Protein AF-A0AAW2PYQ6-F1 (afdb_monomer_lite)

Organism: Sesamum radiatum (NCBI:txid300843)

Secondary structure (DSSP, 8-state):
-------HHHHHHHTTTTSHHHHHHHHHHHTS-S-THHHHHHHHHHHHHHHHHTTT--HHHHHHHHHHHHHHHHTTS---HHHHHHHHHHHHHHHHHTT--S-SS--

Radius of gyration: 21.38 Å; chains: 1; bounding box: 48×36×60 Å

Sequence (107 aa):
MHRDKFDILNWWKVNTLRFPILSKMARDVLAVPVSTVASESAFSTGGRVLDAFRSSLSPKIVQALICTQDWLRKDSKPISIEEDLSELEVVEKELTKLGVDSTIIDI

InterPro domains:
  IPR008906 HAT, C-terminal dimerisation domain [PF05699] (4-72)
  IPR012337 Ribonuclease 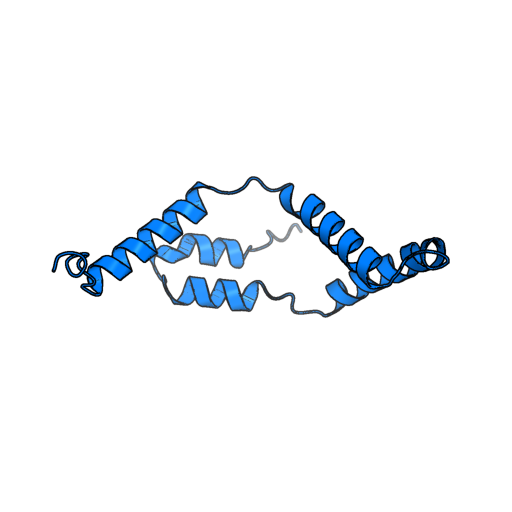H-like superfamily [SSF53098] (2-74)

Foldseek 3Di:
DDDPDDDPLVVLVVCCVVPVPVSVVCCVVVVDPPDCVVVVVLVVVLVVVCVVVVVPDDPVVSVVVSVVVVVVVVPPDPDPVVVVVVVVVVVVVVVVVVPPDVPPPDD

pLDDT: mean 72.36, std 13.89, range [39.0, 93.69]

Structure (mmCIF, N/CA/C/O backbone):
data_AF-A0AAW2PYQ6-F1
#
_entry.id   AF-A0AAW2PYQ6-F1
#
loop_
_atom_site.group_PDB
_atom_site.id
_atom_site.type_symbol
_atom_site.label_atom_id
_atom_site.label_alt_id
_atom_site.label_comp_id
_atom_site.label_asym_id
_atom_site.label_entity_id
_atom_site.label_seq_id
_atom_site.pdbx_PDB_ins_code
_atom_site.Cartn_x
_atom_site.Cartn_y
_atom_site.Cartn_z
_atom_site.occupancy
_atom_site.B_iso_or_equiv
_atom_site.auth_seq_id
_atom_site.auth_comp_id
_atom_site.auth_asym_id
_atom_site.auth_atom_id
_atom_site.pdbx_PDB_model_num
ATOM 1 N N . MET A 1 1 ? -25.843 -12.090 -14.743 1.00 39.00 1 MET A N 1
ATOM 2 C CA . MET A 1 1 ? -25.640 -12.212 -13.284 1.00 39.00 1 MET A CA 1
ATOM 3 C C . MET A 1 1 ? -24.426 -11.367 -12.901 1.00 39.00 1 MET A C 1
ATOM 5 O O . MET A 1 1 ? -23.300 -11.834 -13.023 1.00 39.00 1 MET A O 1
ATOM 9 N N . HIS A 1 2 ? -24.633 -10.086 -12.581 1.00 53.28 2 HIS A N 1
ATOM 10 C CA . HIS A 1 2 ? -23.571 -9.222 -12.055 1.00 53.28 2 HIS A CA 1
ATOM 11 C C . HIS A 1 2 ? -23.299 -9.676 -10.618 1.00 53.28 2 HIS A C 1
ATOM 13 O O . HIS A 1 2 ? -24.181 -9.591 -9.772 1.00 53.28 2 HIS A O 1
ATOM 19 N N . ARG A 1 3 ? -22.125 -10.257 -10.367 1.00 59.25 3 ARG A N 1
ATOM 20 C CA . ARG A 1 3 ? -21.646 -10.457 -9.000 1.00 59.25 3 ARG A CA 1
ATOM 21 C C . ARG A 1 3 ? -21.124 -9.107 -8.544 1.00 59.25 3 ARG A C 1
ATOM 23 O O . ARG A 1 3 ? -20.106 -8.668 -9.078 1.00 59.25 3 ARG A O 1
ATOM 30 N N . ASP A 1 4 ? -21.817 -8.467 -7.610 1.00 71.12 4 ASP A N 1
ATOM 31 C CA . ASP A 1 4 ? -21.256 -7.343 -6.870 1.00 71.12 4 ASP A CA 1
ATOM 32 C C . ASP A 1 4 ? -19.905 -7.799 -6.313 1.00 71.12 4 ASP A C 1
ATOM 34 O O . ASP A 1 4 ? -19.814 -8.748 -5.528 1.00 71.12 4 ASP A O 1
ATOM 38 N N . LYS A 1 5 ? -18.823 -7.221 -6.842 1.00 81.50 5 LYS A N 1
ATOM 39 C CA . LYS A 1 5 ? -17.471 -7.582 -6.426 1.00 81.50 5 LYS A CA 1
ATOM 40 C C . LYS A 1 5 ? -17.279 -7.037 -5.022 1.00 81.50 5 LYS A C 1
ATOM 42 O O . LYS A 1 5 ? -17.177 -5.831 -4.833 1.00 81.50 5 LYS A O 1
ATOM 47 N N . PHE A 1 6 ? -17.232 -7.938 -4.050 1.00 87.38 6 PHE A N 1
ATOM 48 C CA . PHE A 1 6 ? -16.856 -7.586 -2.694 1.00 87.38 6 PHE A CA 1
ATOM 49 C C . PHE A 1 6 ? -15.407 -7.083 -2.676 1.00 87.38 6 PHE A C 1
ATOM 51 O O . PHE A 1 6 ? -14.481 -7.826 -3.005 1.00 87.38 6 PHE A O 1
ATOM 58 N N . ASP A 1 7 ? -15.225 -5.816 -2.308 1.00 88.88 7 ASP A N 1
ATOM 59 C CA . ASP A 1 7 ? -13.911 -5.212 -2.117 1.00 88.88 7 ASP A CA 1
ATOM 60 C C . ASP A 1 7 ? -13.447 -5.447 -0.674 1.00 88.88 7 ASP A C 1
ATOM 62 O O . ASP A 1 7 ? -13.801 -4.716 0.254 1.00 88.88 7 ASP A O 1
ATOM 66 N N . ILE A 1 8 ? -12.659 -6.509 -0.494 1.00 89.88 8 ILE A N 1
ATOM 67 C CA . ILE A 1 8 ? -12.104 -6.899 0.806 1.00 89.88 8 ILE A CA 1
ATOM 68 C C . ILE A 1 8 ? -11.188 -5.819 1.398 1.00 89.88 8 ILE A C 1
ATOM 70 O O . ILE A 1 8 ? -11.179 -5.637 2.616 1.00 89.88 8 ILE A O 1
ATOM 74 N N . LEU A 1 9 ? -10.445 -5.076 0.569 1.00 89.19 9 LEU A N 1
ATOM 75 C CA . LEU A 1 9 ? -9.552 -4.019 1.051 1.00 89.19 9 LEU A CA 1
ATOM 76 C C . LEU A 1 9 ? -10.367 -2.830 1.559 1.00 89.19 9 LEU A C 1
ATOM 78 O O . LEU A 1 9 ? -10.081 -2.300 2.633 1.00 89.19 9 LEU A O 1
ATOM 82 N N . ASN A 1 10 ? -11.430 -2.462 0.841 1.00 89.75 10 ASN A N 1
ATOM 83 C CA . ASN A 1 10 ? -12.347 -1.421 1.292 1.00 89.75 10 ASN A CA 1
ATOM 84 C C . ASN A 1 10 ? -13.099 -1.825 2.572 1.00 89.75 10 ASN A C 1
ATOM 86 O O . ASN A 1 10 ? -13.322 -0.991 3.447 1.00 89.75 10 ASN A O 1
ATOM 90 N N . TRP A 1 11 ? -13.440 -3.107 2.730 1.00 92.56 11 TRP A N 1
ATOM 91 C CA . TRP A 1 11 ? -14.047 -3.601 3.968 1.00 92.56 11 TRP A CA 1
ATOM 92 C C . TRP A 1 11 ? -13.113 -3.415 5.173 1.00 92.56 11 TRP A C 1
ATOM 94 O O . TRP A 1 11 ? -13.510 -2.830 6.181 1.00 92.56 11 TRP A O 1
ATOM 104 N N . TRP A 1 12 ? -11.844 -3.827 5.054 1.00 93.69 12 TRP A N 1
ATOM 105 C CA . TRP A 1 12 ? -10.849 -3.618 6.115 1.00 93.69 12 TRP A CA 1
ATOM 106 C C . TRP A 1 12 ? -10.597 -2.139 6.404 1.00 93.69 12 TRP A C 1
ATOM 108 O O . TRP A 1 12 ? -10.432 -1.776 7.569 1.00 93.69 12 TRP A O 1
ATOM 118 N N . LYS A 1 13 ? -10.640 -1.286 5.373 1.00 87.88 13 LYS A N 1
ATOM 119 C CA . LYS A 1 13 ? -10.527 0.169 5.515 1.00 87.88 13 LYS A CA 1
ATOM 120 C C . LYS A 1 13 ? -11.627 0.730 6.419 1.00 87.88 13 LYS A C 1
ATOM 122 O O . LYS A 1 13 ? -11.312 1.363 7.426 1.00 87.88 13 LYS A O 1
ATOM 127 N N . VAL A 1 14 ? -12.895 0.436 6.121 1.00 93.19 14 VAL A N 1
ATOM 128 C CA . VAL A 1 14 ? -14.055 0.902 6.910 1.00 93.19 14 VAL A CA 1
ATOM 129 C C . VAL A 1 14 ? -14.026 0.356 8.344 1.00 93.19 14 VAL A C 1
ATOM 131 O O . VAL A 1 14 ? -14.425 1.038 9.287 1.00 93.19 14 VAL A O 1
ATOM 134 N N . ASN A 1 15 ? -13.499 -0.853 8.540 1.00 92.81 15 ASN A N 1
ATOM 135 C CA . ASN A 1 15 ? -13.438 -1.512 9.842 1.00 92.81 15 ASN A CA 1
ATOM 136 C C . ASN A 1 15 ? -12.198 -1.164 10.692 1.00 92.81 15 ASN A C 1
ATOM 138 O O . ASN A 1 15 ? -12.037 -1.733 11.777 1.00 92.81 15 ASN A O 1
ATOM 142 N N . THR A 1 16 ? -11.366 -0.208 10.267 1.00 90.56 16 THR A N 1
ATOM 143 C CA . THR A 1 16 ? -10.126 0.178 10.969 1.00 90.56 16 THR A CA 1
ATOM 144 C C . THR A 1 16 ? -10.365 0.626 12.409 1.00 90.56 16 THR A C 1
ATOM 146 O O . THR A 1 16 ? -9.645 0.194 13.301 1.00 90.56 16 THR A O 1
ATOM 149 N N . LEU A 1 17 ? -11.416 1.408 12.679 1.00 89.12 17 LEU A N 1
ATOM 150 C CA . LEU A 1 17 ? -11.717 1.862 14.046 1.00 89.12 17 LEU A CA 1
ATOM 151 C C . LEU A 1 17 ? -12.037 0.703 15.001 1.00 89.12 17 LEU A C 1
ATOM 153 O O . LEU A 1 17 ? -11.739 0.771 16.190 1.00 89.12 17 LEU A O 1
ATOM 157 N N . ARG A 1 18 ? -12.634 -0.373 14.480 1.00 93.38 18 ARG A N 1
ATOM 158 C CA . ARG A 1 18 ? -12.981 -1.562 15.265 1.00 93.38 18 ARG A CA 1
ATOM 159 C C . ARG A 1 18 ? -11.790 -2.508 15.430 1.00 93.38 18 ARG A C 1
ATOM 161 O O . ARG A 1 18 ? -11.722 -3.223 16.426 1.00 93.38 18 ARG A O 1
ATOM 168 N N . PHE A 1 19 ? -10.874 -2.525 14.463 1.00 90.50 19 PHE A N 1
ATOM 169 C CA . PHE A 1 19 ? -9.743 -3.450 14.414 1.00 90.50 19 PHE A CA 1
ATOM 170 C C . PHE A 1 19 ? -8.440 -2.745 13.985 1.00 90.50 19 PHE A C 1
ATOM 172 O O . PHE A 1 19 ? -7.892 -3.080 12.938 1.00 90.50 19 PHE A O 1
ATOM 179 N N . PRO A 1 20 ? -7.900 -1.805 14.780 1.00 85.62 20 PRO A N 1
ATOM 180 C CA . PRO A 1 20 ? -6.860 -0.869 14.327 1.00 85.62 20 PRO A CA 1
ATOM 181 C C . PRO A 1 20 ? -5.520 -1.520 13.967 1.00 85.62 20 PRO A C 1
ATOM 183 O O . PRO A 1 20 ? -4.806 -1.032 13.096 1.00 85.62 20 PRO A O 1
ATOM 186 N N . ILE A 1 21 ? -5.162 -2.621 14.632 1.00 89.12 21 ILE A N 1
ATOM 187 C CA . ILE A 1 21 ? -3.921 -3.359 14.351 1.00 89.12 21 ILE A CA 1
ATOM 188 C C . ILE A 1 21 ? -4.155 -4.377 13.231 1.00 89.12 21 ILE A C 1
ATOM 190 O O . ILE A 1 21 ? -3.360 -4.494 12.301 1.00 89.12 21 ILE A O 1
ATOM 194 N N . LEU A 1 22 ? -5.273 -5.102 13.294 1.00 90.38 22 LEU A N 1
ATOM 195 C CA . LEU A 1 22 ? -5.571 -6.172 12.348 1.00 90.38 22 LEU A CA 1
ATOM 196 C C . LEU A 1 22 ? -5.907 -5.633 10.953 1.00 90.38 22 LEU A C 1
ATOM 198 O O . LEU A 1 22 ? -5.533 -6.267 9.975 1.00 90.38 22 LEU A O 1
ATOM 202 N N . SER A 1 23 ? -6.549 -4.464 10.837 1.00 89.12 23 SER A N 1
ATOM 203 C CA . SER A 1 23 ? -6.810 -3.840 9.535 1.00 89.12 23 SER A CA 1
ATOM 204 C C . SER A 1 23 ? -5.516 -3.448 8.819 1.00 89.12 23 SER A C 1
ATOM 206 O O . SER A 1 23 ? -5.419 -3.638 7.608 1.00 89.12 23 SER A O 1
ATOM 208 N N . LYS A 1 24 ? -4.496 -2.989 9.561 1.00 88.00 24 LYS A N 1
ATOM 209 C CA . LYS A 1 24 ? -3.154 -2.705 9.026 1.00 88.00 24 LYS A CA 1
ATOM 210 C C . LYS A 1 24 ? -2.479 -3.981 8.523 1.00 88.00 24 LYS A C 1
ATOM 212 O O . LYS A 1 24 ? -2.079 -4.039 7.367 1.00 88.00 24 LYS A O 1
ATOM 217 N N . MET A 1 25 ? -2.464 -5.040 9.337 1.00 91.12 25 MET A N 1
ATOM 218 C CA . MET A 1 25 ? -1.919 -6.343 8.924 1.00 91.12 25 MET A CA 1
ATOM 219 C C . MET A 1 25 ? -2.658 -6.922 7.711 1.00 91.12 25 MET A C 1
ATOM 221 O O . MET A 1 25 ? -2.036 -7.437 6.785 1.00 91.12 25 MET A O 1
ATOM 225 N N . ALA A 1 26 ? -3.989 -6.831 7.696 1.00 89.75 26 ALA A N 1
ATOM 226 C CA . ALA A 1 26 ? -4.804 -7.314 6.592 1.00 89.75 26 ALA A CA 1
ATOM 227 C C . ALA A 1 26 ? -4.528 -6.532 5.305 1.00 89.75 26 ALA A C 1
ATOM 229 O O . ALA A 1 26 ? -4.418 -7.146 4.248 1.00 89.75 26 ALA A O 1
ATOM 230 N N . ARG A 1 27 ? -4.364 -5.206 5.383 1.00 88.19 27 ARG A N 1
ATOM 231 C CA . ARG A 1 27 ? -3.938 -4.385 4.244 1.00 88.19 27 ARG A CA 1
ATOM 232 C C . ARG A 1 27 ? -2.594 -4.859 3.703 1.00 88.19 27 ARG A C 1
ATOM 234 O O . ARG A 1 27 ? -2.496 -5.088 2.503 1.00 88.19 27 ARG A O 1
ATOM 241 N N . ASP A 1 28 ? -1.603 -5.050 4.567 1.00 86.25 28 ASP A N 1
ATOM 242 C CA . ASP A 1 28 ? -0.252 -5.427 4.144 1.00 86.25 28 ASP A CA 1
ATOM 243 C C . ASP A 1 28 ? -0.222 -6.817 3.495 1.00 86.25 28 ASP A C 1
ATOM 245 O O . ASP A 1 28 ? 0.415 -7.004 2.461 1.00 86.25 28 ASP A O 1
ATOM 249 N N . VAL A 1 29 ? -0.961 -7.785 4.047 1.00 87.31 29 VAL A N 1
ATOM 250 C CA . VAL A 1 29 ? -1.023 -9.158 3.515 1.00 87.31 29 VAL A CA 1
ATOM 251 C C . VAL A 1 29 ? -1.854 -9.241 2.232 1.00 87.31 29 VAL A C 1
ATOM 253 O O . VAL A 1 29 ? -1.464 -9.925 1.288 1.00 87.31 29 VAL A O 1
ATOM 256 N N . LEU A 1 30 ? -3.002 -8.561 2.177 1.00 84.44 30 LEU A N 1
ATOM 257 C CA . LEU A 1 30 ? -3.944 -8.664 1.055 1.00 84.44 30 LEU A CA 1
ATOM 258 C C . LEU A 1 30 ? -3.590 -7.743 -0.120 1.00 84.44 30 LEU A C 1
ATOM 260 O O . LEU A 1 30 ? -4.074 -7.974 -1.228 1.00 84.44 30 LEU A O 1
ATOM 264 N N . ALA A 1 31 ? -2.769 -6.710 0.093 1.00 81.38 31 ALA A N 1
ATOM 265 C CA . ALA A 1 31 ? -2.279 -5.847 -0.984 1.00 81.38 31 ALA A CA 1
ATOM 266 C C . ALA A 1 31 ? -1.209 -6.527 -1.854 1.00 81.38 31 ALA A C 1
ATOM 268 O O . ALA A 1 31 ? -0.949 -6.063 -2.967 1.00 81.38 31 ALA A O 1
ATOM 269 N N . VAL A 1 32 ? -0.598 -7.621 -1.381 1.00 80.19 32 VAL A N 1
ATOM 270 C CA . VAL A 1 32 ? 0.367 -8.392 -2.170 1.00 80.19 32 VAL A CA 1
ATOM 271 C C . VAL A 1 32 ? -0.381 -9.151 -3.271 1.00 80.19 32 VAL A C 1
ATOM 273 O O . VAL A 1 32 ? -1.242 -9.982 -2.970 1.00 80.19 32 VAL A O 1
ATOM 276 N N . PRO A 1 33 ? -0.078 -8.914 -4.561 1.00 66.19 33 PRO A N 1
ATOM 277 C CA . PRO A 1 33 ? -0.684 -9.688 -5.633 1.00 66.19 33 PRO A CA 1
ATOM 278 C C . PRO A 1 33 ? -0.302 -11.168 -5.485 1.00 66.19 33 PRO A C 1
ATOM 280 O O . PRO A 1 33 ? 0.873 -11.520 -5.475 1.00 66.19 33 PRO A O 1
ATOM 283 N N . VAL A 1 34 ? -1.309 -12.044 -5.409 1.00 67.94 34 VAL A N 1
ATOM 284 C CA . VAL A 1 34 ? -1.139 -13.498 -5.200 1.00 67.94 34 VAL A CA 1
ATOM 285 C C . VAL A 1 34 ? -0.445 -14.191 -6.388 1.00 67.94 34 VAL A C 1
ATOM 287 O O . VAL A 1 34 ? 0.015 -15.322 -6.264 1.00 67.94 34 VAL A O 1
ATOM 290 N N . SER A 1 35 ? -0.333 -13.529 -7.546 1.00 63.41 35 SER A N 1
ATOM 291 C CA . SER A 1 35 ? 0.251 -14.110 -8.760 1.00 63.41 35 SER A CA 1
ATOM 292 C C . SER A 1 35 ? 1.460 -13.333 -9.279 1.00 63.41 35 SER A C 1
ATOM 294 O O . SER A 1 35 ? 1.398 -12.110 -9.424 1.00 63.41 35 SER A O 1
ATOM 296 N N . THR A 1 36 ? 2.481 -14.063 -9.730 1.00 58.50 36 THR A N 1
ATOM 297 C CA . THR A 1 36 ? 3.616 -13.550 -10.521 1.00 58.50 36 THR A CA 1
ATOM 298 C C . THR A 1 36 ? 3.209 -12.976 -11.880 1.00 58.50 36 THR A C 1
ATOM 300 O O . THR A 1 36 ? 4.014 -12.308 -12.517 1.00 58.50 36 THR A O 1
ATOM 303 N N . VAL A 1 37 ? 1.957 -13.165 -12.312 1.00 59.56 37 VAL A N 1
ATOM 304 C CA . VAL A 1 37 ? 1.438 -12.727 -13.620 1.00 59.56 37 VAL A CA 1
ATOM 305 C C . VAL A 1 37 ? 1.581 -11.214 -13.831 1.00 59.56 37 VAL A C 1
ATOM 307 O O . VAL A 1 37 ? 1.837 -10.775 -14.949 1.00 59.56 37 VAL A O 1
ATOM 310 N N . ALA A 1 38 ? 1.487 -10.396 -12.775 1.00 60.72 38 ALA A N 1
ATOM 311 C CA . ALA A 1 38 ? 1.759 -8.958 -12.875 1.00 60.72 38 ALA A CA 1
ATOM 312 C C . ALA A 1 38 ? 3.235 -8.681 -13.223 1.00 60.72 38 ALA A C 1
ATOM 314 O O . ALA A 1 38 ? 3.525 -7.857 -14.090 1.00 60.72 38 ALA A O 1
ATOM 315 N N . SER A 1 39 ? 4.162 -9.421 -12.609 1.00 59.78 39 SER A N 1
ATOM 316 C CA . SER A 1 39 ? 5.597 -9.355 -12.902 1.00 59.78 39 SER A CA 1
ATOM 317 C C . SER A 1 39 ? 5.921 -9.902 -14.295 1.00 59.78 39 SER A C 1
ATOM 319 O O . SER A 1 39 ? 6.716 -9.300 -15.011 1.00 59.78 39 SER A O 1
ATOM 321 N N . GLU A 1 40 ? 5.274 -10.988 -14.725 1.00 61.41 40 GLU A N 1
ATOM 322 C CA . GLU A 1 40 ? 5.433 -11.554 -16.072 1.00 61.41 40 GLU A CA 1
ATOM 323 C C . GLU A 1 40 ? 4.851 -10.636 -17.154 1.00 61.41 40 GLU A C 1
ATOM 325 O O . GLU A 1 40 ? 5.445 -10.494 -18.218 1.00 61.41 40 GLU A O 1
ATOM 330 N N . SER A 1 41 ? 3.737 -9.949 -16.886 1.00 62.75 41 SER A N 1
ATOM 331 C CA . SER A 1 41 ? 3.161 -8.950 -17.796 1.00 62.75 41 SER A CA 1
ATOM 332 C C . SER A 1 41 ? 4.045 -7.706 -17.909 1.00 62.75 41 SER A C 1
ATOM 334 O O . SER A 1 41 ? 4.271 -7.208 -19.018 1.00 62.75 41 SER A O 1
ATOM 336 N N . ALA A 1 42 ? 4.589 -7.220 -16.788 1.00 64.25 42 ALA A N 1
ATOM 337 C CA . ALA A 1 42 ? 5.570 -6.135 -16.786 1.00 64.25 42 ALA A CA 1
ATOM 338 C C . ALA A 1 42 ? 6.844 -6.539 -17.550 1.00 64.25 42 ALA A C 1
ATOM 340 O O . ALA A 1 42 ? 7.339 -5.775 -18.378 1.00 64.25 42 ALA A O 1
ATOM 341 N N . PHE A 1 43 ? 7.323 -7.774 -17.367 1.00 63.53 43 PHE A N 1
ATOM 342 C CA . PHE A 1 43 ? 8.484 -8.303 -18.082 1.00 63.53 43 PHE A CA 1
ATOM 343 C C . PHE A 1 43 ? 8.207 -8.573 -19.568 1.00 63.53 43 PHE A C 1
ATOM 345 O O . PHE A 1 43 ? 9.066 -8.317 -20.403 1.00 63.53 43 PHE A O 1
ATOM 352 N N . SER A 1 44 ? 7.010 -9.034 -19.934 1.00 61.88 44 SER A N 1
ATOM 353 C CA . SER A 1 44 ? 6.602 -9.276 -21.327 1.00 61.88 44 SER A CA 1
ATOM 354 C C . SER A 1 44 ? 6.438 -7.970 -22.105 1.00 61.88 44 SER A C 1
ATOM 356 O O . SER A 1 44 ? 6.871 -7.862 -23.256 1.00 61.88 44 SER A O 1
ATOM 358 N N . THR A 1 45 ? 5.857 -6.952 -21.465 1.00 60.31 45 THR A N 1
ATOM 359 C CA . THR A 1 45 ? 5.797 -5.589 -22.014 1.00 60.31 45 THR A CA 1
ATOM 360 C C . THR A 1 45 ? 7.203 -5.012 -22.134 1.00 60.31 45 THR A C 1
ATOM 362 O O . THR A 1 45 ? 7.563 -4.484 -23.187 1.00 60.31 45 THR A O 1
ATOM 365 N N . GLY A 1 46 ? 8.023 -5.214 -21.097 1.00 57.06 46 GLY A N 1
ATOM 366 C CA . GLY A 1 46 ? 9.448 -4.922 -21.102 1.00 57.06 46 GLY A CA 1
ATOM 367 C C . GLY A 1 46 ? 10.151 -5.561 -22.294 1.00 57.06 46 GLY A C 1
ATOM 368 O O . GLY A 1 46 ? 10.762 -4.839 -23.057 1.00 57.06 46 GLY A O 1
ATOM 369 N N . GLY A 1 47 ? 10.014 -6.866 -22.530 1.00 59.50 47 GLY A N 1
ATOM 370 C CA . GLY A 1 47 ? 10.703 -7.596 -23.599 1.00 59.50 47 GLY A CA 1
ATOM 371 C C . GLY A 1 47 ? 10.438 -7.058 -25.009 1.00 59.50 47 GLY A C 1
ATOM 372 O O . GLY A 1 47 ? 11.374 -6.956 -25.796 1.00 59.50 47 GLY A O 1
ATOM 373 N N . ARG A 1 48 ? 9.198 -6.644 -25.318 1.00 59.56 48 ARG A N 1
ATOM 374 C CA . ARG A 1 48 ? 8.850 -6.079 -26.640 1.00 59.56 48 ARG A CA 1
ATOM 375 C C . ARG A 1 48 ? 9.309 -4.635 -26.826 1.00 59.56 48 ARG A C 1
ATOM 377 O O . ARG A 1 48 ? 9.741 -4.273 -27.913 1.00 59.56 48 ARG A O 1
ATOM 384 N N . VAL A 1 49 ? 9.214 -3.808 -25.783 1.00 56.97 49 VAL A N 1
ATOM 385 C CA . VAL A 1 49 ? 9.737 -2.430 -25.818 1.00 56.97 49 VAL A CA 1
ATOM 386 C C . VAL A 1 49 ? 11.267 -2.460 -25.812 1.00 56.97 49 VAL A C 1
ATOM 388 O O . VAL A 1 49 ? 11.917 -1.687 -26.501 1.00 56.97 49 VAL A O 1
ATOM 391 N N . LEU A 1 50 ? 11.864 -3.401 -25.090 1.00 54.62 50 LEU A N 1
ATOM 392 C CA . LEU A 1 50 ? 13.304 -3.545 -24.974 1.00 54.62 50 LEU A CA 1
ATOM 393 C C . LEU A 1 50 ? 13.964 -3.935 -26.291 1.00 54.62 50 LEU A C 1
ATOM 395 O O . LEU A 1 50 ? 14.966 -3.319 -26.629 1.00 54.62 50 LEU A O 1
ATOM 399 N N . ASP A 1 51 ? 13.419 -4.881 -27.051 1.00 58.62 51 ASP A N 1
ATOM 400 C CA . ASP A 1 51 ? 14.020 -5.332 -28.316 1.00 58.62 51 ASP A CA 1
ATOM 401 C C . ASP A 1 51 ? 14.357 -4.172 -29.282 1.00 58.62 51 ASP A C 1
ATOM 403 O O . ASP A 1 51 ? 15.446 -4.123 -29.847 1.00 58.62 51 ASP A O 1
ATOM 407 N N . ALA A 1 52 ? 13.498 -3.148 -29.357 1.00 58.59 52 ALA A N 1
ATOM 408 C CA . ALA A 1 52 ? 13.720 -1.968 -30.199 1.00 58.59 52 ALA A CA 1
ATOM 409 C C . ALA A 1 52 ? 14.705 -0.929 -29.610 1.00 58.59 52 ALA A C 1
ATOM 411 O O . ALA A 1 52 ? 15.362 -0.208 -30.361 1.00 58.59 52 ALA A O 1
ATOM 412 N N . PHE A 1 53 ? 14.827 -0.832 -28.279 1.00 55.03 53 PHE A N 1
ATOM 413 C CA . PHE A 1 53 ? 15.634 0.193 -27.590 1.00 55.03 53 PHE A CA 1
ATOM 414 C C . PHE A 1 53 ? 16.968 -0.331 -27.010 1.00 55.03 53 PHE A C 1
ATOM 416 O O . PHE A 1 53 ? 17.845 0.459 -26.637 1.00 55.03 53 PHE A O 1
ATOM 423 N N . ARG A 1 54 ? 17.168 -1.656 -26.938 1.00 54.50 54 ARG A N 1
ATOM 424 C CA . ARG A 1 54 ? 18.385 -2.286 -26.385 1.00 54.50 54 ARG A CA 1
ATOM 425 C C . ARG A 1 54 ? 19.629 -2.124 -27.247 1.00 54.50 54 ARG A C 1
ATOM 427 O O . ARG A 1 54 ? 20.720 -2.326 -26.724 1.00 54.50 54 ARG A O 1
ATOM 434 N N . SER A 1 55 ? 19.504 -1.686 -28.496 1.00 57.12 55 SER A N 1
ATOM 435 C CA . SER A 1 55 ? 20.673 -1.351 -29.316 1.00 57.12 55 SER A CA 1
ATOM 436 C C . SER A 1 55 ? 21.466 -0.151 -28.767 1.00 57.12 55 SER A C 1
ATOM 438 O O . SER A 1 55 ? 22.604 0.044 -29.178 1.00 57.12 55 SER A O 1
ATOM 440 N N . SER A 1 56 ? 20.910 0.646 -27.836 1.00 65.00 56 S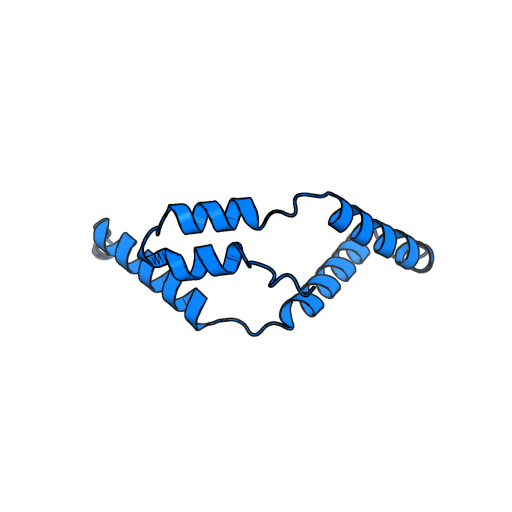ER A N 1
ATOM 441 C CA . SER A 1 56 ? 21.551 1.882 -27.345 1.00 65.00 56 SER A CA 1
ATOM 442 C C . SER A 1 56 ? 21.443 2.157 -25.835 1.00 65.00 56 SER A C 1
ATOM 444 O O . SER A 1 56 ? 22.190 3.007 -25.346 1.00 65.00 56 SER A O 1
ATOM 446 N N . LEU A 1 57 ? 20.541 1.515 -25.081 1.00 70.25 57 LEU A N 1
ATOM 447 C CA . LEU A 1 57 ? 20.290 1.873 -23.674 1.00 70.25 57 LEU A CA 1
ATOM 448 C C . LEU A 1 57 ? 20.802 0.830 -22.676 1.00 70.25 57 LEU A C 1
ATOM 450 O O . LEU A 1 57 ? 20.621 -0.378 -22.841 1.00 70.25 57 LEU A O 1
ATOM 454 N N . SER A 1 58 ? 21.395 1.315 -21.581 1.00 77.75 58 SER A N 1
ATOM 455 C CA . SER A 1 58 ? 21.814 0.454 -20.476 1.00 77.75 58 SER A CA 1
ATOM 456 C C . SER A 1 58 ? 20.595 -0.108 -19.721 1.00 77.75 58 SER A C 1
ATOM 458 O O . SER A 1 58 ? 19.575 0.579 -19.595 1.00 77.75 58 SER A O 1
ATOM 460 N N . PRO A 1 59 ? 20.687 -1.325 -19.149 1.00 76.56 59 PRO A N 1
ATOM 461 C CA . PRO A 1 59 ? 19.602 -1.930 -18.365 1.00 76.56 59 PRO A CA 1
ATOM 462 C C . PRO A 1 59 ? 19.071 -1.032 -17.237 1.00 76.56 59 PRO A C 1
ATOM 464 O O . PRO A 1 59 ? 17.882 -1.046 -16.935 1.00 76.56 59 PRO A O 1
ATOM 467 N N . LYS A 1 60 ? 19.948 -0.214 -16.641 1.00 79.06 60 LYS A N 1
ATOM 468 C CA . LYS A 1 60 ? 19.601 0.719 -15.563 1.00 79.06 60 LYS A CA 1
ATOM 469 C C . LYS A 1 60 ? 18.680 1.846 -16.041 1.00 79.06 60 LYS A C 1
ATOM 471 O O . LYS A 1 60 ? 17.742 2.203 -15.336 1.00 79.06 60 LYS A O 1
ATOM 476 N N . ILE A 1 61 ? 18.926 2.390 -17.236 1.00 82.88 61 ILE A N 1
ATOM 477 C CA . ILE A 1 61 ? 18.091 3.456 -17.815 1.00 82.88 61 ILE A CA 1
ATOM 478 C C . ILE A 1 61 ? 16.712 2.902 -18.172 1.00 82.88 61 ILE A C 1
ATOM 480 O O . ILE A 1 61 ? 15.701 3.536 -17.892 1.00 82.88 61 ILE A O 1
ATOM 484 N N . VAL A 1 62 ? 16.658 1.685 -18.712 1.00 80.31 62 VAL A N 1
ATOM 485 C CA . VAL A 1 62 ? 15.393 0.993 -18.986 1.00 80.31 62 VAL A CA 1
ATOM 486 C C . VAL A 1 62 ? 14.569 0.824 -17.715 1.00 80.31 62 VAL A C 1
ATOM 488 O O . VAL A 1 62 ? 13.387 1.156 -17.709 1.00 80.31 62 VAL A O 1
ATOM 491 N N . GLN A 1 63 ? 15.176 0.303 -16.646 1.00 80.94 63 GLN A N 1
ATOM 492 C CA . GLN A 1 63 ? 14.476 0.093 -15.381 1.00 80.94 63 GLN A CA 1
ATOM 493 C C . GLN A 1 63 ? 13.906 1.411 -14.849 1.00 80.94 63 GLN A C 1
ATOM 495 O O . GLN A 1 63 ? 12.745 1.451 -14.456 1.00 80.94 63 GLN A O 1
ATOM 500 N N . ALA A 1 64 ? 14.690 2.494 -14.9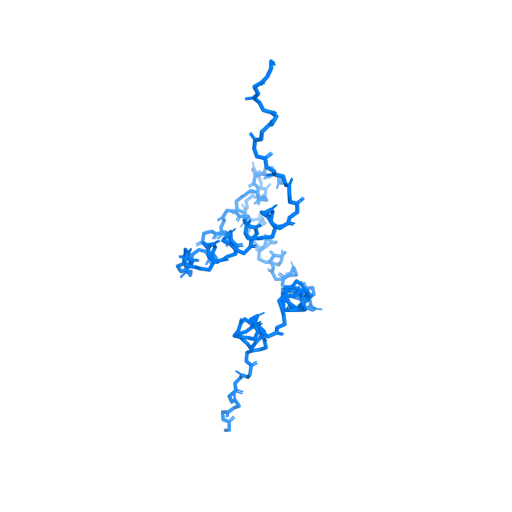02 1.00 86.19 64 ALA A N 1
ATOM 501 C CA . ALA A 1 64 ? 14.220 3.818 -14.510 1.00 86.19 64 ALA A CA 1
ATOM 502 C C . ALA A 1 64 ? 13.007 4.263 -15.345 1.00 86.19 64 ALA A C 1
ATOM 504 O O . ALA A 1 64 ? 12.003 4.669 -14.773 1.00 86.19 64 ALA A O 1
ATOM 505 N N . LEU A 1 65 ? 13.054 4.111 -16.673 1.00 83.81 65 LEU A N 1
ATOM 506 C CA . LEU A 1 65 ? 11.949 4.490 -17.562 1.00 83.81 65 LEU A CA 1
ATOM 507 C C . LEU A 1 65 ? 10.666 3.688 -17.299 1.00 83.81 65 LEU A C 1
ATOM 509 O O . LEU A 1 65 ? 9.584 4.272 -17.282 1.00 83.81 65 LEU A O 1
ATOM 513 N N . ILE A 1 66 ? 10.776 2.374 -17.078 1.00 83.06 66 ILE A N 1
ATOM 514 C CA . ILE A 1 66 ? 9.622 1.518 -16.763 1.00 83.06 66 ILE A CA 1
ATOM 515 C C . ILE A 1 66 ? 9.031 1.912 -15.406 1.00 83.06 66 ILE A C 1
ATOM 517 O O . ILE A 1 66 ? 7.832 2.165 -15.322 1.00 83.06 66 ILE A O 1
ATOM 521 N N . CYS A 1 67 ? 9.862 2.062 -14.369 1.00 81.56 67 CYS A N 1
ATOM 522 C CA . CYS A 1 67 ? 9.402 2.489 -13.047 1.00 81.56 67 CYS A CA 1
ATOM 523 C C . CYS A 1 67 ? 8.720 3.866 -13.089 1.00 81.56 67 CYS A C 1
ATOM 525 O O . CYS A 1 67 ? 7.660 4.038 -12.493 1.00 81.56 67 CYS A O 1
ATOM 527 N N . THR A 1 68 ? 9.291 4.841 -13.807 1.00 83.62 68 THR A N 1
ATOM 528 C CA . THR A 1 68 ? 8.691 6.177 -13.959 1.00 83.62 68 THR A CA 1
ATOM 529 C C . THR A 1 68 ? 7.367 6.115 -14.720 1.00 83.62 68 THR A C 1
ATOM 531 O O . THR A 1 68 ? 6.412 6.783 -14.332 1.00 83.62 68 THR A O 1
ATOM 534 N N . GLN A 1 69 ? 7.273 5.297 -15.773 1.00 82.19 69 GLN A N 1
ATOM 535 C CA . GLN A 1 69 ? 6.021 5.098 -16.505 1.00 82.19 69 GLN A CA 1
ATOM 536 C C . GLN A 1 69 ? 4.933 4.471 -15.619 1.00 82.19 69 GLN A C 1
ATOM 538 O O . GLN A 1 69 ? 3.793 4.936 -15.640 1.00 82.19 69 GLN A O 1
ATOM 543 N N . ASP A 1 70 ? 5.270 3.436 -14.849 1.00 80.56 70 ASP A N 1
ATOM 544 C CA . ASP A 1 70 ? 4.325 2.763 -13.954 1.00 80.56 70 ASP A CA 1
ATOM 545 C C . ASP A 1 70 ? 3.870 3.679 -12.813 1.00 80.56 70 ASP A C 1
ATOM 547 O O . ASP A 1 70 ? 2.687 3.686 -12.466 1.00 80.56 70 ASP A O 1
ATOM 551 N N . TRP A 1 71 ? 4.770 4.507 -12.277 1.00 80.31 71 TRP A N 1
ATOM 552 C CA . TRP A 1 71 ? 4.435 5.505 -11.260 1.00 80.31 71 TRP A CA 1
ATOM 553 C C . TRP A 1 71 ? 3.456 6.554 -11.805 1.00 80.31 71 TRP A C 1
ATOM 555 O O . TRP A 1 71 ? 2.373 6.725 -11.245 1.00 80.31 71 TRP A O 1
ATOM 565 N N . LEU A 1 72 ? 3.753 7.159 -12.961 1.00 80.88 72 LEU A N 1
ATOM 566 C CA . LEU A 1 72 ? 2.866 8.143 -13.598 1.00 80.88 72 LEU A CA 1
ATOM 567 C C . LEU A 1 72 ? 1.476 7.570 -13.925 1.00 80.88 72 LEU A C 1
ATOM 569 O O . LEU A 1 72 ? 0.478 8.287 -13.879 1.00 80.88 72 LEU A O 1
ATOM 573 N N . ARG A 1 73 ? 1.385 6.271 -14.236 1.00 75.81 73 ARG A N 1
ATOM 574 C CA . ARG A 1 73 ? 0.102 5.578 -14.448 1.00 75.81 73 ARG A CA 1
ATOM 575 C C . ARG A 1 73 ? -0.656 5.311 -13.145 1.00 75.81 73 ARG A C 1
ATOM 577 O O . ARG A 1 73 ? -1.885 5.268 -13.164 1.00 75.81 73 ARG A O 1
ATOM 584 N N . LYS A 1 74 ? 0.046 5.117 -12.027 1.00 65.25 74 LYS A N 1
ATOM 585 C CA . LYS A 1 74 ? -0.548 4.828 -10.713 1.00 65.25 74 LYS A CA 1
ATOM 586 C C . LYS A 1 74 ? -1.139 6.079 -10.047 1.00 65.25 74 LYS A C 1
ATOM 588 O O . LYS A 1 74 ? -2.180 5.962 -9.402 1.00 65.25 74 LYS A O 1
ATOM 593 N N . ASP A 1 75 ? -0.563 7.257 -10.291 1.00 57.19 75 ASP A N 1
ATOM 594 C CA . ASP A 1 75 ? -1.004 8.553 -9.732 1.00 57.19 75 ASP A CA 1
ATOM 595 C C . ASP A 1 75 ? -2.309 9.110 -10.339 1.00 57.19 75 ASP A C 1
ATOM 597 O O . ASP A 1 75 ? -2.756 10.200 -9.998 1.00 57.19 75 ASP A O 1
ATOM 601 N N . SER A 1 76 ? -2.996 8.356 -11.204 1.00 55.06 76 SER A N 1
ATOM 602 C CA . SER A 1 76 ? -4.333 8.739 -11.692 1.00 55.06 76 SER A CA 1
ATOM 603 C C . SER A 1 76 ? -5.437 8.612 -10.626 1.00 55.06 76 SER A C 1
ATOM 605 O O . SER A 1 76 ? -6.601 8.899 -10.909 1.00 55.06 76 SER A O 1
ATOM 607 N N . LYS A 1 77 ? -5.104 8.161 -9.407 1.00 57.19 77 LYS A N 1
ATOM 608 C CA . LYS A 1 77 ? -5.987 8.238 -8.237 1.00 57.19 77 LYS A CA 1
ATOM 609 C C . LYS A 1 77 ? -5.550 9.427 -7.376 1.00 57.19 77 LYS A C 1
ATOM 611 O O . LYS A 1 77 ? -4.365 9.509 -7.068 1.00 57.19 77 LYS A O 1
ATOM 616 N N . PRO A 1 78 ? -6.468 10.327 -6.985 1.00 50.62 78 PRO A N 1
ATOM 617 C CA . PRO A 1 78 ? -6.114 11.480 -6.168 1.00 50.62 78 PRO A CA 1
ATOM 618 C C . PRO A 1 78 ? -5.459 11.017 -4.865 1.00 50.62 78 PRO A C 1
ATOM 620 O O . PRO A 1 78 ? -5.931 10.071 -4.233 1.00 50.62 78 PRO A O 1
ATOM 623 N N . ILE A 1 79 ? -4.372 11.690 -4.485 1.00 52.56 79 ILE A N 1
ATOM 624 C CA . ILE A 1 79 ? -3.740 11.563 -3.170 1.00 52.56 79 ILE A CA 1
ATOM 625 C C . ILE A 1 79 ? -4.836 11.816 -2.129 1.00 52.56 79 ILE A C 1
ATOM 627 O O . ILE A 1 79 ? -5.370 12.923 -2.047 1.00 52.56 79 ILE A O 1
ATOM 631 N N . SER A 1 80 ? -5.221 10.782 -1.380 1.00 58.75 80 SER A N 1
ATOM 632 C CA . SER A 1 80 ? -6.205 10.900 -0.303 1.00 58.75 80 SER A CA 1
ATOM 633 C C . SER A 1 80 ? -5.509 11.503 0.916 1.00 58.75 80 SER A C 1
ATOM 635 O O . SER A 1 80 ? -5.100 10.795 1.831 1.00 58.75 80 SER A O 1
ATOM 637 N N . ILE A 1 81 ? -5.319 12.827 0.888 1.00 60.03 81 ILE A N 1
ATOM 638 C CA . ILE A 1 81 ? -4.653 13.588 1.959 1.00 60.03 81 ILE A CA 1
ATOM 639 C C . ILE A 1 81 ? -5.342 13.344 3.315 1.00 60.03 81 ILE A C 1
ATOM 641 O O . ILE A 1 81 ? -4.683 13.308 4.347 1.00 60.03 81 ILE A O 1
ATOM 645 N N . 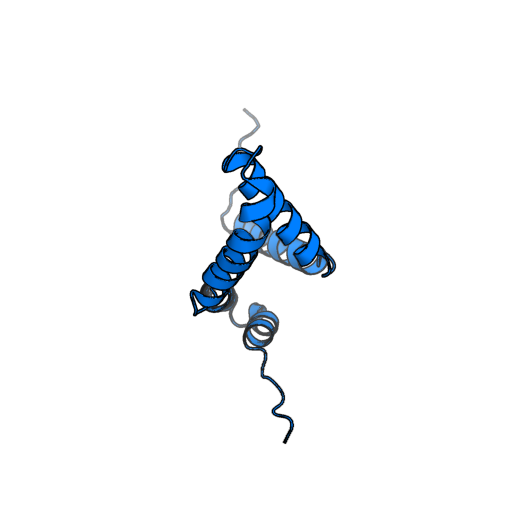GLU A 1 82 ? -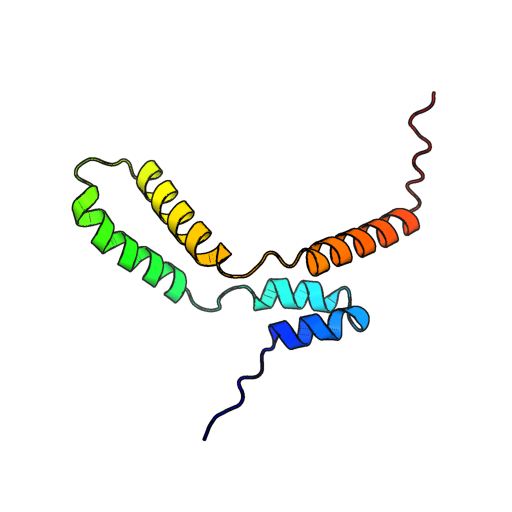6.656 13.112 3.313 1.00 64.88 82 GLU A N 1
ATOM 646 C CA . GLU A 1 82 ? -7.445 12.779 4.505 1.00 64.88 82 GLU A CA 1
ATOM 647 C C . GLU A 1 82 ? -7.022 11.449 5.150 1.00 64.88 82 GLU A C 1
ATOM 649 O O . GLU A 1 82 ? -6.976 11.351 6.376 1.00 64.88 82 GLU A O 1
ATOM 654 N N . GLU A 1 83 ? -6.673 10.437 4.348 1.00 64.75 83 GLU A N 1
ATOM 655 C CA . GLU A 1 83 ? -6.212 9.140 4.856 1.00 64.75 83 GLU A CA 1
ATOM 656 C C . GLU A 1 83 ? -4.829 9.262 5.492 1.00 64.75 83 GLU A C 1
ATOM 658 O O . GLU A 1 83 ? -4.656 8.835 6.635 1.00 64.75 83 GLU A O 1
ATOM 663 N N . ASP A 1 84 ? -3.889 9.920 4.810 1.00 73.19 84 ASP A N 1
ATOM 664 C CA . ASP A 1 84 ? -2.528 10.134 5.318 1.00 73.19 84 ASP A CA 1
ATOM 665 C C . ASP A 1 84 ? -2.523 10.977 6.604 1.00 73.19 84 ASP A C 1
ATOM 667 O O . ASP A 1 84 ? -1.827 10.646 7.568 1.00 73.19 84 ASP A O 1
ATOM 671 N N . LEU A 1 85 ? -3.345 12.032 6.664 1.00 73.12 85 LEU A N 1
ATOM 672 C CA . LEU A 1 85 ? -3.508 12.853 7.868 1.00 73.12 85 LEU A CA 1
ATOM 673 C C . LEU A 1 85 ? -4.104 12.048 9.028 1.00 73.12 85 LEU A C 1
ATOM 675 O O . LEU A 1 85 ? -3.632 12.165 10.158 1.00 73.12 85 LEU A O 1
ATOM 679 N N . SER A 1 86 ? -5.107 11.206 8.759 1.00 73.75 86 SER A N 1
ATOM 680 C CA . SER A 1 86 ? -5.728 10.372 9.794 1.00 73.75 86 SER A CA 1
ATOM 681 C C . SER A 1 86 ? -4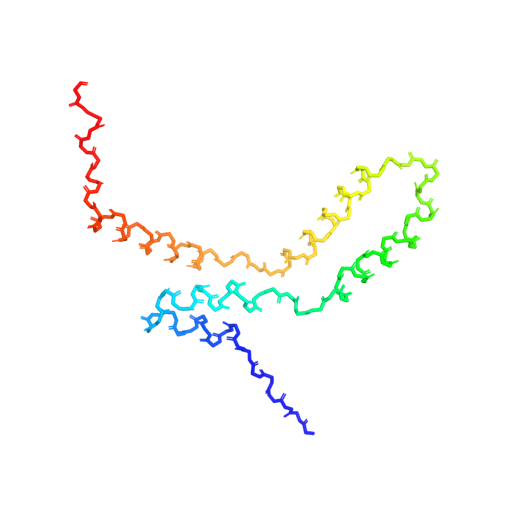.767 9.314 10.349 1.00 73.75 86 SER A C 1
ATOM 683 O O . SER A 1 86 ? -4.793 9.027 11.548 1.00 73.75 86 SER A O 1
ATOM 685 N N . GLU A 1 87 ? -3.881 8.757 9.514 1.00 78.00 87 GLU A N 1
ATOM 686 C CA . GLU A 1 87 ? -2.852 7.825 9.976 1.00 78.00 87 GLU A CA 1
ATOM 687 C C . GLU A 1 87 ? -1.799 8.529 10.838 1.00 78.00 87 GLU A C 1
ATOM 689 O O . GLU A 1 87 ? -1.442 8.003 11.896 1.00 78.00 87 GLU A O 1
ATOM 694 N N . LEU A 1 88 ? -1.352 9.724 10.437 1.00 78.62 88 LEU A N 1
ATOM 695 C CA . LEU A 1 88 ? -0.416 10.544 11.214 1.00 78.62 88 LEU A CA 1
ATOM 696 C C . LEU A 1 88 ? -0.981 10.917 12.587 1.00 78.62 88 LEU A C 1
ATOM 698 O O . LEU A 1 88 ? -0.288 10.762 13.591 1.00 78.62 88 LEU A O 1
ATOM 702 N N . GLU A 1 89 ? -2.248 11.322 12.652 1.00 80.88 89 GLU A N 1
ATOM 703 C CA . GLU A 1 89 ? -2.898 11.711 13.906 1.00 80.88 89 GLU A CA 1
ATOM 704 C C . GLU A 1 89 ? -3.045 10.521 14.874 1.00 80.88 89 GLU A C 1
ATOM 706 O O . GLU A 1 89 ? -2.947 10.666 16.095 1.00 80.88 89 GLU A O 1
ATOM 711 N N . VAL A 1 90 ? -3.250 9.308 14.347 1.00 82.31 90 VAL A N 1
ATOM 712 C CA . VAL A 1 90 ? -3.267 8.080 15.156 1.00 82.31 90 VAL A CA 1
ATOM 713 C C . VAL A 1 90 ? -1.867 7.743 15.667 1.00 82.31 90 VAL A C 1
ATOM 715 O O . VAL A 1 90 ? -1.732 7.365 16.828 1.00 82.31 90 VAL A O 1
ATOM 718 N N . VAL A 1 91 ? -0.827 7.891 14.842 1.00 81.88 91 VAL A N 1
ATOM 719 C CA . VAL A 1 91 ? 0.563 7.662 15.275 1.00 81.88 91 VAL A CA 1
ATOM 720 C C . VAL A 1 91 ? 0.973 8.676 16.343 1.00 81.88 91 VAL A C 1
ATOM 722 O O . VAL A 1 91 ? 1.564 8.284 17.346 1.00 81.88 91 VAL A O 1
ATOM 725 N N . GLU A 1 92 ? 0.601 9.946 16.192 1.00 79.81 92 GLU A N 1
ATOM 726 C CA . GLU A 1 92 ? 0.850 10.997 17.186 1.00 79.81 92 GLU A CA 1
ATOM 727 C C . GLU A 1 92 ? 0.126 10.711 18.513 1.00 79.81 92 GLU A C 1
ATOM 729 O O . GLU A 1 92 ? 0.721 10.789 19.592 1.00 79.81 92 GLU A O 1
ATOM 734 N N . LYS A 1 93 ? -1.140 10.274 18.453 1.00 80.19 93 LYS A N 1
ATOM 735 C CA . LYS A 1 93 ? -1.905 9.832 19.635 1.00 80.19 93 LYS A CA 1
ATOM 736 C C . LYS A 1 93 ? -1.306 8.602 20.321 1.00 80.19 93 LYS A C 1
ATOM 738 O O . LYS A 1 93 ? -1.501 8.426 21.520 1.00 80.19 93 LYS A O 1
ATOM 743 N N . GLU A 1 94 ? -0.597 7.740 19.600 1.00 80.69 94 GLU A N 1
ATOM 744 C CA . GLU A 1 94 ? 0.130 6.612 20.195 1.00 80.69 94 GLU A CA 1
ATOM 745 C C . GLU A 1 94 ? 1.490 7.044 20.767 1.00 80.69 94 GLU A C 1
ATOM 747 O O . GLU A 1 94 ? 1.870 6.590 21.846 1.00 80.69 94 GLU A O 1
ATOM 752 N N . LEU A 1 95 ? 2.192 7.980 20.120 1.00 75.56 95 LEU A N 1
ATOM 753 C CA . LEU A 1 95 ? 3.463 8.529 20.608 1.00 75.56 95 LEU A CA 1
ATOM 754 C C . LEU A 1 95 ? 3.281 9.301 21.925 1.00 75.56 95 LEU A C 1
ATOM 756 O O . LEU A 1 95 ? 4.063 9.143 22.862 1.00 75.56 95 LEU A O 1
ATOM 760 N N . THR A 1 96 ? 2.200 10.077 22.018 1.00 74.12 96 THR A N 1
ATOM 761 C CA . THR A 1 96 ? 1.813 10.822 23.229 1.00 74.12 96 THR A CA 1
ATOM 762 C C . THR A 1 96 ? 1.420 9.899 24.386 1.00 74.12 96 THR A C 1
ATOM 764 O O . THR A 1 96 ? 1.684 10.219 25.542 1.00 74.12 96 THR A O 1
ATOM 767 N N . LYS A 1 97 ? 0.871 8.708 24.106 1.00 75.12 97 LYS A N 1
ATOM 768 C CA . LYS A 1 97 ? 0.611 7.674 25.129 1.00 75.12 97 LYS A CA 1
ATOM 769 C C . LYS A 1 97 ? 1.875 6.968 25.622 1.00 75.12 97 LYS A C 1
ATOM 771 O O . LYS A 1 97 ? 1.869 6.460 26.740 1.00 75.12 97 LYS A O 1
ATOM 776 N N . LEU A 1 98 ? 2.937 6.922 24.816 1.00 69.12 98 LEU A N 1
ATOM 777 C CA . LEU A 1 98 ? 4.222 6.317 25.189 1.00 69.12 98 LEU A CA 1
ATOM 778 C C . LEU A 1 98 ? 5.108 7.240 26.043 1.00 69.12 98 LEU A C 1
ATOM 780 O O . LEU A 1 98 ? 6.203 6.837 26.426 1.00 69.12 98 LEU A O 1
ATOM 784 N N . GLY A 1 99 ? 4.634 8.444 26.384 1.00 62.16 99 GLY A N 1
ATOM 785 C CA . GLY A 1 99 ? 5.307 9.323 27.341 1.00 62.16 99 GLY A CA 1
ATOM 786 C C . GLY A 1 99 ? 6.650 9.866 26.853 1.00 62.16 99 GLY A C 1
ATOM 787 O O . GLY A 1 99 ? 7.513 10.169 27.673 1.00 62.16 99 GLY A O 1
ATOM 788 N N . VAL A 1 100 ? 6.843 10.004 25.536 1.00 61.69 100 VAL A N 1
ATOM 789 C CA . VAL A 1 100 ? 7.939 10.824 25.002 1.00 61.69 100 VAL A CA 1
ATOM 790 C C . VAL A 1 100 ? 7.490 12.278 25.078 1.00 61.69 100 VAL A C 1
ATOM 792 O O . VAL A 1 100 ? 7.089 12.885 24.089 1.00 61.69 100 VAL A O 1
ATOM 795 N N . ASP A 1 101 ? 7.488 12.813 26.296 1.00 54.78 101 ASP A N 1
ATOM 796 C CA . ASP A 1 101 ? 7.414 14.252 26.493 1.00 54.78 101 ASP A CA 1
ATOM 797 C C . ASP A 1 101 ? 8.659 14.872 25.851 1.00 54.78 101 ASP A C 1
ATOM 799 O O . ASP A 1 101 ? 9.783 14.395 26.037 1.00 54.78 101 ASP A O 1
ATOM 803 N N . SER A 1 102 ? 8.461 15.943 25.090 1.00 56.69 102 SER A N 1
ATOM 804 C CA . SER A 1 102 ? 9.496 16.722 24.400 1.00 56.69 102 SER A CA 1
ATOM 805 C C . SER A 1 102 ? 10.463 17.450 25.362 1.00 56.69 102 SER A C 1
ATOM 807 O O . SER A 1 102 ? 11.046 18.470 25.001 1.00 56.69 102 SER A O 1
ATOM 809 N N . THR A 1 103 ? 10.668 16.957 26.583 1.00 53.28 103 THR A N 1
ATOM 810 C CA . THR A 1 103 ? 11.366 17.672 27.664 1.00 53.28 103 THR A CA 1
ATOM 811 C C . THR A 1 103 ? 12.817 17.222 27.866 1.00 53.28 103 THR A C 1
ATOM 813 O O . THR A 1 103 ? 13.390 17.449 28.925 1.00 53.28 103 THR A O 1
ATOM 816 N N . ILE A 1 104 ? 13.468 16.620 26.864 1.00 55.81 104 ILE A N 1
ATOM 817 C CA . ILE A 1 104 ? 14.943 16.529 26.838 1.00 55.81 104 ILE A CA 1
ATOM 818 C C . ILE A 1 104 ? 15.475 17.145 25.542 1.00 55.81 104 ILE A C 1
ATOM 820 O O . ILE A 1 104 ? 16.124 16.495 24.731 1.00 55.81 104 ILE A O 1
ATOM 824 N N . ILE A 1 105 ? 15.173 18.426 25.351 1.00 49.66 105 ILE A N 1
ATOM 825 C CA . ILE A 1 105 ? 16.090 19.381 24.725 1.00 49.66 105 ILE A CA 1
ATOM 826 C C . ILE A 1 105 ? 15.962 20.668 25.543 1.00 49.66 105 ILE A C 1
ATOM 828 O O . ILE A 1 105 ? 15.318 21.603 25.105 1.00 49.66 105 ILE A O 1
ATOM 832 N N . ASP A 1 106 ? 16.467 20.651 26.776 1.00 46.22 106 ASP A N 1
ATOM 833 C CA . ASP A 1 106 ? 16.812 21.849 27.555 1.00 46.22 106 ASP A CA 1
ATOM 834 C C . ASP A 1 106 ? 17.622 21.419 28.794 1.00 46.22 106 ASP A C 1
ATOM 836 O O . ASP A 1 106 ? 17.101 21.380 29.908 1.00 46.22 106 ASP A O 1
ATOM 840 N N . ILE A 1 107 ? 18.894 21.050 28.580 1.00 42.84 107 ILE A N 1
ATOM 841 C CA . ILE A 1 107 ? 20.030 21.321 29.490 1.00 42.84 107 ILE A CA 1
ATOM 842 C C . ILE A 1 107 ? 21.256 21.610 28.623 1.00 42.84 107 ILE A C 1
ATOM 844 O O . ILE A 1 107 ? 21.558 20.764 27.750 1.00 42.84 107 ILE A O 1
#